Protein AF-A0A0Q9L4V5-F1 (afdb_monomer_lite)

Secondary structure (DSSP, 8-state):
--HHHHHHHHHHHHHHSS-EEEEEEESSHHHHHHHHHHHHHTT--EEEEEEE-----SS------EEEEEEEETTGGG---

pLDDT: mean 71.7, std 15.12, range [40.56, 91.12]

Radius of gyration: 17.01 Å; chains: 1; bounding box: 36×41×44 Å

Sequence (81 aa):
MGNIEQLIMNIIMFLFSKHRRLVFTAFNQSKYYDAVNKLKSHDISYRSRITSHDTGTVGSGRNDNSQYDIYVKKDVSRRRL

Structure (mmCIF, N/CA/C/O backbone):
data_AF-A0A0Q9L4V5-F1
#
_entry.id   AF-A0A0Q9L4V5-F1
#
loop_
_atom_site.group_PDB
_atom_site.id
_atom_site.type_symbol
_atom_site.label_atom_id
_atom_site.label_alt_id
_atom_site.label_comp_id
_atom_site.label_asym_id
_atom_site.label_entity_id
_atom_site.label_seq_id
_atom_site.pdbx_PDB_ins_code
_atom_site.Cartn_x
_atom_site.Cartn_y
_atom_site.Cartn_z
_atom_site.occupancy
_atom_site.B_iso_or_equiv
_atom_site.auth_seq_id
_atom_site.auth_comp_id
_atom_site.auth_asym_id
_atom_site.auth_atom_id
_atom_site.pdbx_PDB_model_num
ATOM 1 N N . MET A 1 1 ? -7.423 23.511 22.387 1.00 56.19 1 MET A N 1
ATOM 2 C CA . MET A 1 1 ? -7.392 22.152 21.802 1.00 56.19 1 MET A CA 1
ATOM 3 C C . MET A 1 1 ? -8.485 21.313 22.449 1.00 56.19 1 MET A C 1
ATOM 5 O O . MET A 1 1 ? -8.409 21.094 23.648 1.00 56.19 1 MET A O 1
ATOM 9 N N . GLY A 1 2 ? -9.525 20.922 21.709 1.00 69.12 2 GLY A N 1
ATOM 10 C CA . GLY A 1 2 ? -10.654 20.155 22.255 1.00 69.12 2 GLY A CA 1
ATOM 11 C C . GLY A 1 2 ? -10.373 18.651 22.342 1.00 69.12 2 GLY A C 1
ATOM 12 O O . GLY A 1 2 ? -9.632 18.111 21.524 1.00 69.12 2 GLY A O 1
ATOM 13 N N . ASN A 1 3 ? -11.009 17.971 23.301 1.00 78.00 3 ASN A N 1
ATOM 14 C CA . ASN A 1 3 ? -10.932 16.512 23.499 1.00 78.00 3 ASN A CA 1
ATOM 15 C C . ASN A 1 3 ? -11.270 15.689 22.238 1.00 78.00 3 ASN A C 1
ATOM 17 O O . ASN A 1 3 ? -10.799 14.566 22.085 1.00 78.00 3 ASN A O 1
ATOM 21 N N . ILE A 1 4 ? -12.055 16.252 21.317 1.00 82.81 4 ILE A N 1
ATOM 22 C CA . ILE A 1 4 ? -12.432 15.614 20.049 1.00 82.81 4 ILE A CA 1
ATOM 23 C C . ILE A 1 4 ? -11.218 15.443 19.125 1.00 82.81 4 ILE A C 1
ATOM 25 O O . ILE A 1 4 ? -11.035 14.371 18.559 1.00 82.81 4 ILE A O 1
ATOM 29 N N . GLU A 1 5 ? -10.338 16.443 19.039 1.00 82.62 5 GLU A N 1
ATOM 30 C CA . GLU A 1 5 ? -9.120 16.373 18.218 1.00 82.62 5 GLU A CA 1
ATOM 31 C C . GLU A 1 5 ? -8.176 15.268 18.717 1.00 82.62 5 GLU A C 1
ATOM 33 O O . GLU A 1 5 ? -7.570 14.546 17.925 1.00 82.62 5 GLU A O 1
ATOM 38 N N . GLN A 1 6 ? -8.092 15.084 20.040 1.00 80.19 6 GLN A N 1
ATOM 39 C CA . GLN A 1 6 ? -7.319 13.997 20.649 1.00 80.19 6 GLN A CA 1
ATOM 40 C C . GLN A 1 6 ? -7.945 12.628 20.394 1.00 80.19 6 GLN A C 1
ATOM 42 O O . GLN A 1 6 ? -7.225 11.671 20.117 1.00 80.19 6 GLN A O 1
ATOM 47 N N . LEU A 1 7 ? -9.275 12.524 20.452 1.00 80.56 7 LEU A N 1
ATOM 48 C CA . LEU A 1 7 ? -9.983 11.287 20.132 1.00 80.56 7 LEU A CA 1
ATOM 49 C C . LEU A 1 7 ? -9.741 10.886 18.669 1.00 80.56 7 LEU A C 1
ATOM 51 O O . LEU A 1 7 ? -9.406 9.736 18.390 1.00 80.56 7 LEU A O 1
ATOM 55 N N . ILE A 1 8 ? -9.839 11.850 17.750 1.00 79.00 8 ILE A N 1
ATOM 56 C CA . ILE A 1 8 ? -9.579 11.656 16.321 1.00 79.00 8 ILE A CA 1
ATOM 57 C C . ILE A 1 8 ? -8.123 11.229 16.101 1.00 79.00 8 ILE A C 1
ATOM 59 O O . ILE A 1 8 ? -7.878 10.213 15.452 1.00 79.00 8 ILE A O 1
ATOM 63 N N . MET A 1 9 ? -7.157 11.932 16.701 1.00 76.62 9 MET A N 1
ATOM 64 C CA . MET A 1 9 ? -5.735 11.573 16.642 1.00 76.62 9 MET A CA 1
ATOM 65 C C . MET A 1 9 ? -5.464 10.165 17.185 1.00 76.62 9 MET A C 1
ATOM 67 O O . MET A 1 9 ? -4.733 9.403 16.555 1.00 76.62 9 MET A O 1
ATOM 71 N N . ASN A 1 10 ? -6.090 9.774 18.296 1.00 73.94 10 ASN A N 1
ATOM 72 C CA . ASN A 1 10 ? -5.918 8.445 18.881 1.00 73.94 10 ASN A CA 1
ATOM 73 C C . ASN A 1 10 ? -6.530 7.338 18.016 1.00 73.94 10 ASN A C 1
ATOM 75 O O . ASN A 1 10 ? -5.908 6.290 17.853 1.00 73.94 10 ASN A O 1
ATOM 79 N N . ILE A 1 11 ? -7.702 7.561 17.415 1.00 69.50 11 ILE A N 1
ATOM 80 C CA . ILE A 1 11 ? -8.329 6.603 16.490 1.00 69.50 11 ILE A CA 1
ATOM 81 C C . ILE A 1 11 ? -7.481 6.449 15.225 1.00 69.50 11 ILE A C 1
ATOM 83 O O . ILE A 1 11 ? -7.232 5.330 14.779 1.00 69.50 11 ILE A O 1
ATOM 87 N N . ILE A 1 12 ? -6.979 7.556 14.674 1.00 65.94 12 ILE A N 1
ATOM 88 C CA . ILE A 1 12 ? -6.047 7.568 13.543 1.00 65.94 12 ILE A CA 1
ATOM 89 C C . ILE A 1 12 ? -4.787 6.783 13.919 1.00 65.94 12 ILE A C 1
ATOM 91 O O . ILE A 1 12 ? -4.421 5.828 13.236 1.00 65.94 12 ILE A O 1
ATOM 95 N N . MET A 1 13 ? -4.146 7.104 15.038 1.00 63.56 13 MET A N 1
ATOM 96 C CA . MET A 1 13 ? -2.916 6.447 15.475 1.00 63.56 13 MET A CA 1
ATOM 97 C C . MET A 1 13 ? -3.124 4.955 15.778 1.00 63.56 13 MET A C 1
ATOM 99 O O . MET A 1 13 ? -2.251 4.149 15.447 1.00 63.56 13 MET A O 1
ATOM 103 N N . PHE A 1 14 ? -4.285 4.570 16.320 1.00 63.16 14 PHE A N 1
ATOM 104 C CA . PHE A 1 14 ? -4.694 3.179 16.530 1.00 63.16 14 PHE A CA 1
ATOM 105 C C . PHE A 1 14 ? -4.891 2.447 15.202 1.00 63.16 14 PHE A C 1
ATOM 107 O O . PHE A 1 14 ? -4.278 1.405 14.974 1.00 63.16 14 PHE A O 1
ATOM 114 N N . LEU A 1 15 ? -5.658 3.031 14.277 1.00 59.78 15 LEU A N 1
ATOM 115 C CA . LEU A 1 15 ? -5.832 2.491 12.936 1.00 59.78 15 LEU A CA 1
ATOM 116 C C . LEU A 1 15 ? -4.465 2.330 12.263 1.00 59.78 15 LEU A C 1
ATOM 118 O O . LEU A 1 15 ? -4.182 1.274 11.713 1.00 59.78 15 LEU A O 1
ATOM 122 N N . PHE A 1 16 ? -3.585 3.324 12.294 1.00 59.75 16 PHE A N 1
ATOM 123 C CA . PHE A 1 16 ? -2.309 3.284 11.576 1.00 59.75 16 PHE A CA 1
ATOM 124 C C . PHE A 1 16 ? -1.190 2.504 12.287 1.00 59.75 16 PHE A C 1
ATOM 126 O O . PHE A 1 16 ? -0.140 2.278 11.662 1.00 59.75 16 PHE A O 1
ATOM 133 N N . SER A 1 17 ? -1.413 2.040 13.522 1.00 56.38 17 SER A N 1
ATOM 134 C CA . SER A 1 17 ? -0.415 1.354 14.343 1.00 56.38 17 SER A CA 1
ATOM 135 C C . SER A 1 17 ? -0.209 -0.116 13.963 1.00 56.38 17 SER A C 1
ATOM 137 O O . SER A 1 17 ? -0.946 -1.032 14.307 1.00 56.38 17 SER A O 1
ATOM 139 N N . LYS A 1 18 ? 0.950 -0.326 13.340 1.00 58.88 18 LYS A N 1
ATOM 140 C CA . LYS A 1 18 ? 1.961 -1.298 13.791 1.00 58.88 18 LYS A CA 1
ATOM 141 C C . LYS A 1 18 ? 1.970 -2.728 13.240 1.00 58.88 18 LYS A C 1
ATOM 143 O O . LYS A 1 18 ? 2.999 -3.376 13.395 1.00 58.88 18 LYS A O 1
ATOM 148 N N . HIS A 1 19 ? 0.991 -3.203 12.468 1.00 57.34 19 HIS A N 1
ATOM 149 C CA . HIS A 1 19 ? 1.148 -4.503 11.778 1.00 57.34 19 HIS A CA 1
ATOM 150 C C . HIS A 1 19 ? 0.744 -4.458 10.307 1.00 57.34 19 HIS A C 1
ATOM 152 O O . HIS A 1 19 ? -0.296 -4.989 9.926 1.00 57.34 19 HIS A O 1
ATOM 158 N N . ARG A 1 20 ? 1.586 -3.830 9.476 1.00 69.94 20 ARG A N 1
ATOM 159 C CA . ARG A 1 20 ? 1.429 -3.817 8.016 1.00 69.94 20 ARG A CA 1
ATOM 160 C C . ARG A 1 20 ? 2.266 -4.956 7.424 1.00 69.94 20 ARG A C 1
ATOM 162 O O . ARG A 1 20 ? 3.490 -4.869 7.414 1.00 69.94 20 ARG A O 1
ATOM 169 N N . ARG A 1 21 ? 1.627 -6.050 7.008 1.00 77.75 21 ARG A N 1
ATOM 170 C CA . ARG A 1 21 ? 2.298 -7.150 6.295 1.00 77.75 21 ARG A CA 1
ATOM 171 C C . ARG A 1 21 ? 2.359 -6.815 4.814 1.00 77.75 21 ARG A C 1
ATOM 173 O O . ARG A 1 21 ? 1.376 -6.309 4.282 1.00 77.75 21 ARG A O 1
ATOM 180 N N . LEU A 1 22 ? 3.491 -7.096 4.173 1.00 82.69 22 LEU A N 1
ATOM 181 C CA . LEU A 1 22 ? 3.596 -7.041 2.718 1.00 82.69 22 LEU A CA 1
ATOM 182 C C . LEU A 1 22 ? 2.644 -8.092 2.139 1.00 82.69 22 LEU A C 1
ATOM 184 O O . LEU A 1 22 ? 2.729 -9.259 2.518 1.00 82.69 22 LEU A O 1
ATOM 188 N N . VAL A 1 23 ? 1.720 -7.668 1.282 1.00 84.25 23 VAL A N 1
ATOM 189 C CA . VAL A 1 23 ? 0.749 -8.563 0.631 1.00 84.25 23 VAL A CA 1
ATOM 190 C C . VAL A 1 23 ? 0.965 -8.661 -0.871 1.00 84.25 23 VAL A C 1
ATOM 192 O O . VAL A 1 23 ? 0.556 -9.647 -1.474 1.00 84.25 23 VAL A O 1
ATOM 195 N N . PHE A 1 24 ? 1.590 -7.653 -1.480 1.00 84.25 24 PHE A N 1
ATOM 196 C CA . PHE A 1 24 ? 1.786 -7.612 -2.921 1.00 84.25 24 PHE A CA 1
ATOM 197 C C . PHE A 1 24 ? 2.967 -6.718 -3.285 1.00 84.25 24 PHE A C 1
ATOM 199 O O . PHE A 1 24 ? 3.131 -5.649 -2.701 1.00 84.25 24 PHE A O 1
ATOM 206 N N . THR A 1 25 ? 3.737 -7.140 -4.282 1.00 86.19 25 THR A N 1
ATOM 207 C CA . THR A 1 25 ? 4.790 -6.344 -4.912 1.00 86.19 25 THR A CA 1
ATOM 208 C C . THR A 1 25 ? 4.480 -6.253 -6.401 1.00 86.19 25 THR A C 1
ATOM 210 O O . THR A 1 25 ? 4.375 -7.273 -7.082 1.00 86.19 25 THR A O 1
ATOM 213 N N . ALA A 1 26 ? 4.313 -5.034 -6.908 1.00 86.12 26 ALA A N 1
ATOM 214 C CA . ALA A 1 26 ? 4.118 -4.751 -8.324 1.00 86.12 26 ALA A CA 1
ATOM 215 C C . ALA A 1 26 ? 5.411 -4.182 -8.919 1.00 86.12 26 ALA A C 1
ATOM 217 O O . ALA A 1 26 ? 6.045 -3.338 -8.303 1.00 86.12 26 ALA A O 1
ATOM 218 N N . PHE A 1 27 ? 5.774 -4.597 -10.129 1.00 82.94 27 PHE A N 1
ATOM 219 C CA . PHE A 1 27 ? 6.944 -4.071 -10.852 1.00 82.94 27 PHE A CA 1
ATOM 220 C C . PHE A 1 27 ? 6.556 -3.129 -11.995 1.00 82.94 27 PHE A C 1
ATOM 222 O O . PHE A 1 27 ? 7.354 -2.863 -12.880 1.00 82.94 27 PHE A O 1
ATOM 229 N N . ASN A 1 28 ? 5.293 -2.708 -12.038 1.00 81.00 28 ASN A N 1
ATOM 230 C CA . ASN A 1 28 ? 4.825 -1.699 -12.971 1.00 81.00 28 ASN A CA 1
ATOM 231 C C . ASN A 1 28 ? 3.665 -0.919 -12.350 1.00 81.00 28 ASN A C 1
ATOM 233 O O . ASN A 1 28 ? 2.943 -1.417 -11.472 1.00 81.00 28 ASN A O 1
ATOM 237 N N . GLN A 1 29 ? 3.472 0.301 -12.836 1.00 81.50 29 GLN A N 1
ATOM 238 C CA . GLN A 1 29 ? 2.461 1.202 -12.298 1.00 81.50 29 GLN A CA 1
ATOM 239 C C . GLN A 1 29 ? 1.026 0.682 -12.511 1.00 81.50 29 GLN A C 1
ATOM 241 O O . GLN A 1 29 ? 0.157 0.845 -11.653 1.00 81.50 29 GLN A O 1
ATOM 246 N N . SER A 1 30 ? 0.768 0.008 -13.635 1.00 86.25 30 SER A N 1
ATOM 247 C CA . SER A 1 30 ? -0.560 -0.520 -13.976 1.00 86.25 30 SER A CA 1
ATOM 248 C C . SER A 1 30 ? -1.041 -1.593 -12.985 1.00 86.25 30 SER A C 1
ATOM 250 O O . SER A 1 30 ? -2.146 -1.492 -12.450 1.00 86.25 30 SER A O 1
ATOM 252 N N . LYS A 1 31 ? -0.191 -2.576 -12.651 1.00 84.69 31 LYS A N 1
ATOM 253 C CA . LYS A 1 31 ? -0.497 -3.634 -11.669 1.00 84.69 31 LYS A CA 1
ATOM 254 C C . LYS A 1 31 ? -0.647 -3.071 -10.261 1.00 84.69 31 LYS A C 1
ATOM 256 O O . LYS A 1 31 ? -1.445 -3.588 -9.483 1.00 84.69 31 LYS A O 1
ATOM 261 N N . TYR A 1 32 ? 0.097 -2.015 -9.933 1.00 86.44 32 TYR A N 1
ATOM 262 C CA . TYR A 1 32 ? -0.086 -1.299 -8.676 1.00 86.44 32 TYR A CA 1
ATOM 263 C C . TYR A 1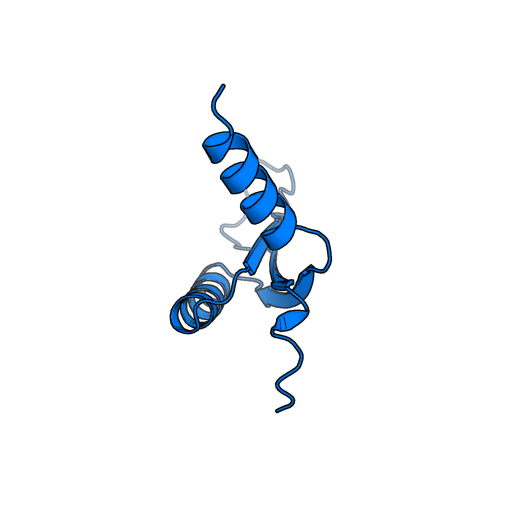 32 ? -1.498 -0.706 -8.569 1.00 86.44 32 TYR A C 1
ATOM 265 O O . TYR A 1 32 ? -2.175 -0.934 -7.566 1.00 86.44 32 TYR A O 1
ATOM 273 N N . TYR A 1 33 ? -1.968 0.005 -9.601 1.00 88.81 33 TYR A N 1
ATOM 274 C CA . TYR A 1 33 ? -3.309 0.594 -9.585 1.00 88.81 33 TYR A CA 1
ATOM 275 C C . TYR A 1 33 ? -4.423 -0.454 -9.549 1.00 88.81 33 TYR A C 1
ATOM 277 O O . TYR A 1 33 ? -5.389 -0.259 -8.816 1.00 88.81 33 TYR A O 1
ATOM 285 N N . ASP A 1 34 ? -4.281 -1.578 -10.256 1.00 91.12 34 ASP A N 1
ATOM 286 C CA . ASP A 1 34 ? -5.252 -2.680 -10.176 1.00 91.12 34 ASP A CA 1
ATOM 287 C C . ASP A 1 34 ? -5.349 -3.254 -8.749 1.00 91.12 34 ASP A C 1
ATOM 289 O O . ASP A 1 34 ? -6.439 -3.378 -8.184 1.00 91.12 34 ASP A O 1
ATOM 293 N N . ALA A 1 35 ? -4.205 -3.521 -8.109 1.00 88.00 35 ALA A N 1
ATOM 294 C CA . ALA A 1 35 ? -4.168 -4.013 -6.734 1.00 88.00 35 ALA A CA 1
ATOM 295 C C . ALA A 1 35 ? -4.758 -3.000 -5.736 1.00 88.00 35 ALA A C 1
ATOM 297 O O . ALA A 1 35 ? -5.535 -3.367 -4.853 1.00 88.00 35 ALA A O 1
ATOM 298 N N . VAL A 1 36 ? -4.438 -1.714 -5.893 1.00 88.44 36 VAL A N 1
ATOM 299 C CA . VAL A 1 36 ? -4.997 -0.635 -5.068 1.00 88.44 36 VAL A CA 1
ATOM 300 C C . VAL A 1 36 ? -6.506 -0.499 -5.255 1.00 88.44 36 VAL A C 1
ATOM 302 O O . VAL A 1 36 ? -7.218 -0.325 -4.267 1.00 88.44 36 VAL A O 1
ATOM 305 N N . ASN A 1 37 ? -7.007 -0.592 -6.486 1.00 90.50 37 ASN A N 1
ATOM 306 C CA . ASN A 1 37 ? -8.439 -0.492 -6.760 1.00 90.50 37 ASN A CA 1
ATOM 307 C C . ASN A 1 37 ? -9.219 -1.616 -6.074 1.00 90.50 37 ASN A C 1
ATOM 309 O O . ASN A 1 37 ? -10.246 -1.343 -5.458 1.00 90.50 37 ASN A O 1
ATOM 313 N N . LYS A 1 38 ? -8.688 -2.845 -6.078 1.00 88.69 38 LYS A N 1
ATOM 314 C CA . LYS A 1 38 ? -9.269 -3.980 -5.340 1.00 88.69 38 LYS A CA 1
ATOM 315 C C . LYS A 1 38 ? -9.257 -3.756 -3.828 1.00 88.69 38 LYS A C 1
ATOM 317 O O . LYS A 1 38 ? -10.232 -4.038 -3.143 1.00 88.69 38 LYS A O 1
ATOM 322 N N . LEU A 1 39 ? -8.170 -3.218 -3.278 1.00 86.69 39 LEU A N 1
ATOM 323 C CA . LEU A 1 39 ? -8.111 -2.915 -1.843 1.00 86.69 39 LEU A CA 1
ATOM 324 C C . LEU A 1 39 ? -9.127 -1.834 -1.457 1.00 86.69 39 LEU A C 1
ATOM 326 O O . LEU A 1 39 ? -9.816 -1.979 -0.451 1.00 86.69 39 LEU A O 1
ATOM 330 N N . LYS A 1 40 ? -9.273 -0.797 -2.289 1.00 85.06 40 LYS A N 1
ATOM 331 C CA . LYS A 1 40 ? -10.271 0.262 -2.096 1.00 85.06 40 LYS A CA 1
ATOM 332 C C . LYS A 1 40 ? -11.703 -0.255 -2.205 1.00 85.06 40 LYS A C 1
ATOM 334 O O . LYS A 1 40 ? -12.524 0.129 -1.382 1.00 85.06 40 LYS A O 1
ATOM 339 N N . SER A 1 41 ? -12.007 -1.145 -3.155 1.00 89.19 41 SER A N 1
ATOM 340 C CA . SER A 1 41 ? -13.359 -1.715 -3.293 1.00 89.19 41 SER A CA 1
ATOM 341 C C . SER A 1 41 ? -13.787 -2.554 -2.088 1.00 89.19 41 SER A C 1
ATOM 343 O O . SER A 1 41 ? -14.976 -2.779 -1.889 1.00 89.19 41 SER A O 1
ATOM 345 N N . HIS A 1 42 ? -12.829 -3.018 -1.284 1.00 83.25 42 HIS A N 1
ATOM 346 C CA . HIS A 1 42 ? -13.068 -3.778 -0.059 1.00 83.25 42 HIS A CA 1
ATOM 347 C C . HIS A 1 42 ? -12.870 -2.955 1.229 1.00 83.25 42 HIS A C 1
ATOM 349 O O . HIS A 1 42 ? -12.837 -3.543 2.307 1.00 83.25 42 HIS A O 1
ATOM 355 N N . ASP A 1 43 ? -12.712 -1.628 1.129 1.00 81.50 43 ASP A N 1
ATOM 356 C CA . ASP A 1 43 ? -12.416 -0.721 2.255 1.00 81.50 43 ASP A CA 1
ATOM 357 C C . ASP A 1 43 ? -11.166 -1.132 3.070 1.00 81.50 43 ASP A C 1
ATOM 359 O O . ASP A 1 43 ? -11.029 -0.906 4.273 1.00 81.50 43 ASP A O 1
ATOM 363 N N . ILE A 1 44 ? -10.200 -1.777 2.407 1.00 82.19 44 ILE A N 1
ATOM 364 C CA . ILE A 1 44 ? -8.994 -2.287 3.056 1.00 82.19 44 ILE A CA 1
ATOM 365 C C . ILE A 1 44 ? -7.952 -1.175 3.137 1.00 82.19 44 ILE A C 1
ATOM 367 O O . ILE A 1 44 ? -7.377 -0.741 2.138 1.00 82.19 44 ILE A O 1
ATOM 371 N N . SER A 1 45 ? -7.627 -0.768 4.362 1.00 81.31 45 SER A N 1
ATOM 372 C CA . SER A 1 45 ? -6.539 0.175 4.622 1.00 81.31 45 SER A CA 1
ATOM 373 C C . SER A 1 45 ? -5.179 -0.420 4.232 1.00 81.31 45 SER A C 1
ATOM 375 O O . SER A 1 45 ? -4.735 -1.429 4.794 1.00 81.31 45 SER A O 1
ATOM 377 N N . TYR A 1 46 ? -4.492 0.245 3.301 1.00 83.00 46 TYR A N 1
ATOM 378 C CA . TYR A 1 46 ? -3.191 -0.167 2.777 1.00 83.00 46 TYR A CA 1
ATOM 379 C C . TYR A 1 46 ? -2.144 0.955 2.868 1.00 83.00 46 TYR A C 1
ATOM 381 O O . TYR A 1 46 ? -2.458 2.132 3.043 1.00 83.00 46 TYR A O 1
ATOM 389 N N . ARG A 1 47 ? -0.868 0.580 2.759 1.00 84.19 47 ARG A N 1
ATOM 390 C CA . ARG A 1 47 ? 0.276 1.482 2.583 1.00 84.19 47 ARG A CA 1
ATOM 391 C C . ARG A 1 47 ? 1.036 1.051 1.347 1.00 84.19 47 ARG A C 1
ATOM 393 O O . ARG A 1 47 ? 1.368 -0.124 1.249 1.00 84.19 47 ARG A O 1
ATOM 400 N N . SER A 1 48 ? 1.370 1.982 0.471 1.00 82.56 48 SER A N 1
ATOM 401 C CA . SER A 1 48 ? 2.314 1.733 -0.611 1.00 82.56 48 SER A CA 1
ATOM 402 C C . SER A 1 48 ? 3.706 2.254 -0.253 1.00 82.56 48 SER A C 1
ATOM 404 O O . SER A 1 48 ? 3.853 3.271 0.430 1.00 82.56 48 SER A O 1
ATOM 406 N N . ARG A 1 49 ? 4.735 1.529 -0.685 1.00 82.81 49 ARG A N 1
ATOM 407 C CA . ARG A 1 49 ? 6.122 1.986 -0.742 1.00 82.81 49 ARG A CA 1
ATOM 408 C C . ARG A 1 49 ? 6.563 1.860 -2.190 1.00 82.81 49 ARG A C 1
ATOM 410 O O . ARG A 1 49 ? 6.434 0.789 -2.771 1.00 82.81 49 ARG A O 1
ATOM 417 N N . ILE A 1 50 ? 7.050 2.956 -2.753 1.00 82.25 50 ILE A N 1
ATOM 418 C CA . ILE A 1 50 ? 7.565 2.992 -4.118 1.00 82.25 50 ILE A CA 1
ATOM 419 C C . ILE A 1 50 ? 9.080 3.063 -4.005 1.00 82.25 50 ILE A C 1
ATOM 421 O O . ILE A 1 50 ? 9.610 3.975 -3.370 1.00 82.25 50 ILE A O 1
ATOM 425 N N . THR A 1 51 ? 9.755 2.075 -4.571 1.00 80.06 51 THR A N 1
ATOM 426 C CA . THR A 1 51 ? 11.206 2.041 -4.6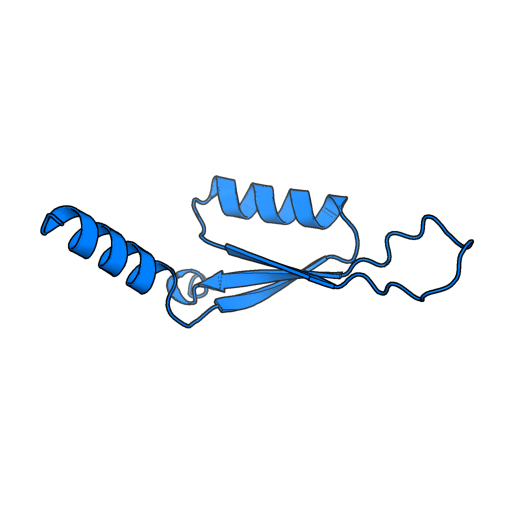99 1.00 80.06 51 THR A CA 1
ATOM 427 C C . THR A 1 51 ? 11.514 2.179 -6.178 1.00 80.06 51 THR A C 1
ATOM 429 O O . THR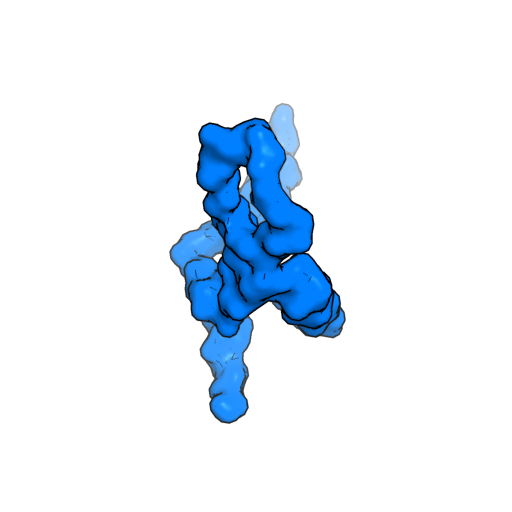 A 1 51 ? 11.392 1.221 -6.938 1.00 80.06 51 THR A O 1
ATOM 432 N N . SER A 1 52 ? 11.876 3.388 -6.590 1.00 69.00 52 SER A N 1
ATOM 433 C CA . SER A 1 52 ? 12.415 3.634 -7.922 1.00 69.00 52 SER A CA 1
ATOM 434 C C . SER A 1 52 ? 13.931 3.526 -7.825 1.00 69.00 52 SER A C 1
ATOM 436 O O . SER A 1 52 ? 14.550 4.210 -7.009 1.00 69.00 52 SER A O 1
ATOM 438 N N . HIS A 1 53 ? 14.531 2.634 -8.612 1.00 61.34 53 HIS A N 1
ATOM 439 C CA . HIS A 1 53 ? 15.976 2.655 -8.806 1.00 61.34 53 HIS A CA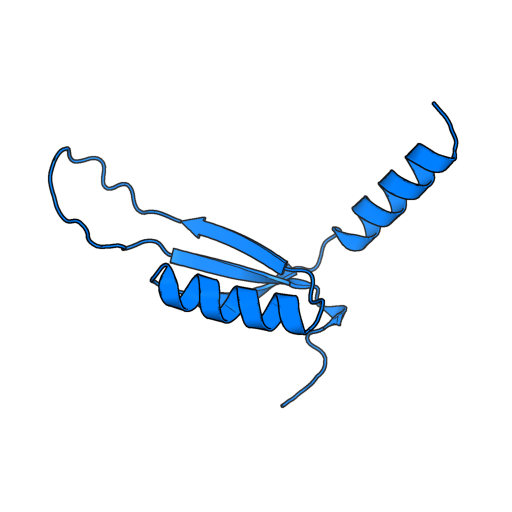 1
ATOM 440 C C . HIS A 1 53 ? 16.287 3.854 -9.702 1.00 61.34 53 HIS A C 1
ATOM 442 O O . HIS A 1 53 ? 16.228 3.752 -10.924 1.00 61.34 53 HIS A O 1
ATOM 448 N N . ASP A 1 54 ? 16.568 5.003 -9.092 1.00 54.03 54 ASP A N 1
ATOM 449 C CA . ASP A 1 54 ? 17.187 6.118 -9.800 1.00 54.03 54 ASP A CA 1
ATOM 450 C C . ASP A 1 54 ? 18.665 5.759 -9.984 1.00 54.03 54 ASP A C 1
ATOM 452 O O . ASP A 1 54 ? 19.532 6.071 -9.166 1.00 54.03 54 ASP A O 1
ATOM 456 N N . THR A 1 55 ? 18.953 4.948 -11.002 1.00 51.09 55 THR A N 1
ATOM 457 C CA . THR A 1 55 ? 20.327 4.753 -11.455 1.00 51.09 55 THR A CA 1
ATOM 458 C C . THR A 1 55 ? 20.740 6.079 -12.075 1.00 51.09 55 THR A C 1
ATOM 460 O O . THR A 1 55 ? 20.402 6.327 -13.227 1.00 51.09 55 THR A O 1
ATOM 463 N N . GLY A 1 56 ? 21.373 6.943 -11.273 1.00 46.22 56 GLY A N 1
ATOM 464 C CA . GLY A 1 56 ? 21.719 8.335 -11.574 1.00 46.22 56 GLY A CA 1
ATOM 465 C C . GLY A 1 56 ? 22.559 8.523 -12.836 1.00 46.22 56 GLY A C 1
ATOM 466 O O . GLY A 1 56 ? 23.742 8.847 -12.783 1.00 46.22 56 GLY A O 1
ATOM 467 N N . THR A 1 57 ? 21.950 8.330 -13.995 1.00 44.94 57 THR A N 1
ATOM 468 C CA . THR A 1 57 ? 22.561 8.524 -15.298 1.00 44.94 57 THR A CA 1
ATOM 469 C C . THR A 1 57 ? 21.544 9.244 -16.157 1.00 44.94 57 THR A C 1
ATOM 471 O O . THR A 1 57 ? 20.504 8.712 -16.541 1.00 44.94 57 THR A O 1
ATOM 474 N N . VAL A 1 58 ? 21.856 10.511 -16.408 1.00 50.25 58 VAL A N 1
ATOM 475 C CA . VAL A 1 58 ? 21.162 11.383 -17.344 1.00 50.25 58 VAL A CA 1
ATOM 476 C C . VAL A 1 58 ? 21.127 10.667 -18.697 1.00 50.25 58 VAL A C 1
ATOM 478 O O . VAL A 1 58 ? 22.129 10.609 -19.401 1.00 50.25 58 VAL A O 1
ATOM 481 N N . GLY A 1 59 ? 19.985 10.067 -19.029 1.00 50.38 59 GLY A N 1
ATOM 482 C CA . GLY A 1 59 ? 19.758 9.405 -20.312 1.00 50.38 59 GLY A CA 1
ATOM 483 C C . GLY A 1 59 ? 19.943 7.886 -20.311 1.00 50.38 59 GLY A C 1
ATOM 484 O O . GLY A 1 59 ? 20.909 7.372 -20.862 1.00 50.38 59 GLY A O 1
ATOM 485 N N . SER A 1 60 ? 18.954 7.139 -19.823 1.00 42.91 60 SER A N 1
ATOM 486 C CA . SER A 1 60 ? 18.594 5.863 -20.455 1.00 42.91 60 SER A CA 1
ATOM 487 C C . SER A 1 60 ? 17.289 5.299 -19.917 1.00 42.91 60 SER A C 1
ATOM 489 O O . SER A 1 60 ? 17.159 5.027 -18.734 1.00 42.91 60 SER A O 1
ATOM 491 N N . GLY A 1 61 ? 16.358 5.054 -20.837 1.00 44.91 61 GLY A N 1
ATOM 492 C CA . GLY A 1 61 ? 15.296 4.073 -20.661 1.00 44.91 61 GLY A CA 1
ATOM 493 C C . GLY A 1 61 ? 14.099 4.543 -19.846 1.00 44.91 61 GLY A C 1
ATOM 494 O O . GLY A 1 61 ? 14.121 4.575 -18.624 1.00 44.91 61 GLY A O 1
ATOM 495 N N . ARG A 1 62 ? 12.979 4.751 -20.541 1.00 49.53 62 ARG A N 1
ATOM 496 C CA . ARG A 1 62 ? 11.609 4.726 -20.000 1.00 49.53 62 ARG A CA 1
ATOM 497 C C . ARG A 1 62 ? 11.240 3.325 -19.481 1.00 49.53 62 ARG A C 1
ATOM 499 O O . ARG A 1 62 ? 10.192 2.794 -19.835 1.00 49.53 62 ARG A O 1
ATOM 506 N N . ASN A 1 63 ? 12.130 2.672 -18.745 1.00 51.41 63 ASN A N 1
ATOM 507 C CA . ASN A 1 63 ? 11.847 1.381 -18.160 1.00 51.41 63 ASN A CA 1
ATOM 508 C C . ASN A 1 63 ? 11.305 1.665 -16.766 1.00 51.41 63 ASN A C 1
ATOM 510 O O . ASN A 1 63 ? 12.044 2.129 -15.901 1.00 51.41 63 ASN A O 1
ATOM 514 N N . ASP A 1 64 ? 10.000 1.465 -16.597 1.00 58.69 64 ASP A N 1
ATOM 515 C CA . ASP A 1 64 ? 9.266 1.586 -15.336 1.00 58.69 64 ASP A CA 1
ATOM 516 C C . ASP A 1 64 ? 9.740 0.491 -14.366 1.00 58.69 64 ASP A C 1
ATOM 518 O O . ASP A 1 64 ? 9.001 -0.411 -13.992 1.00 58.69 64 ASP A O 1
ATOM 522 N N . ASN A 1 65 ? 11.019 0.534 -13.989 1.00 64.94 65 ASN A N 1
ATOM 523 C CA . ASN A 1 65 ? 11.668 -0.386 -13.065 1.00 64.94 65 ASN A CA 1
ATOM 524 C C . ASN A 1 65 ? 11.381 0.044 -11.616 1.00 64.94 65 ASN A C 1
ATOM 526 O O . ASN A 1 65 ? 12.242 -0.006 -10.735 1.00 64.94 65 ASN A O 1
ATOM 530 N N . SER A 1 66 ? 10.169 0.557 -11.401 1.00 74.38 66 SER A N 1
ATOM 531 C CA . SER A 1 66 ? 9.667 0.985 -10.109 1.00 74.38 66 SER A CA 1
ATOM 532 C C . SER A 1 66 ? 9.021 -0.213 -9.431 1.00 74.38 66 SER A C 1
ATOM 534 O O . SER A 1 66 ? 8.095 -0.836 -9.953 1.00 74.38 66 SER A O 1
ATOM 536 N N . GLN A 1 67 ? 9.504 -0.530 -8.237 1.00 83.44 67 GLN A N 1
ATOM 537 C CA . GLN A 1 67 ? 8.897 -1.537 -7.385 1.00 83.44 67 GLN A CA 1
ATOM 538 C C . GLN A 1 67 ? 7.869 -0.874 -6.463 1.00 83.44 67 GLN A C 1
ATOM 540 O O . GLN A 1 67 ? 8.184 0.054 -5.719 1.00 83.44 67 GLN A O 1
ATOM 545 N N . TYR A 1 68 ? 6.641 -1.373 -6.492 1.00 84.69 68 TYR A N 1
ATOM 546 C CA . TYR A 1 68 ? 5.511 -0.930 -5.689 1.00 84.69 68 TYR A CA 1
ATOM 547 C C . TYR A 1 68 ? 5.161 -2.009 -4.668 1.00 84.69 68 TYR A C 1
ATOM 549 O O . TYR A 1 68 ? 4.470 -2.978 -4.979 1.00 84.69 68 TYR A O 1
ATOM 557 N N . ASP A 1 69 ? 5.602 -1.831 -3.432 1.00 87.00 69 ASP A N 1
ATOM 558 C CA . ASP A 1 69 ? 5.288 -2.733 -2.331 1.00 87.00 69 ASP A CA 1
ATOM 559 C C . ASP A 1 69 ? 4.023 -2.261 -1.608 1.00 87.00 69 ASP A C 1
ATOM 561 O O . ASP A 1 69 ? 3.936 -1.119 -1.147 1.00 87.00 69 ASP A O 1
ATOM 565 N N . ILE A 1 70 ? 3.033 -3.141 -1.487 1.00 86.81 70 ILE A N 1
ATOM 566 C CA . ILE A 1 70 ? 1.751 -2.869 -0.838 1.00 86.81 70 ILE A CA 1
ATOM 567 C C . ILE A 1 70 ? 1.671 -3.640 0.474 1.00 86.81 70 ILE A C 1
ATOM 569 O O . ILE A 1 70 ? 1.744 -4.870 0.510 1.00 86.81 70 ILE A O 1
ATOM 573 N N . TYR A 1 71 ? 1.455 -2.907 1.562 1.00 85.88 71 TYR A N 1
ATOM 574 C CA . TYR A 1 71 ? 1.304 -3.456 2.898 1.00 85.88 71 TYR A CA 1
ATOM 575 C C . TYR A 1 71 ? -0.119 -3.260 3.417 1.00 85.88 71 TYR A C 1
ATOM 577 O O . TYR A 1 71 ? -0.648 -2.150 3.369 1.00 85.88 71 TYR A O 1
ATOM 585 N N . VAL A 1 72 ? -0.710 -4.307 3.989 1.00 82.19 72 VAL A N 1
ATOM 586 C CA . VAL A 1 72 ? -2.072 -4.297 4.551 1.00 82.19 72 VAL A CA 1
ATOM 587 C C . VAL A 1 72 ? -2.030 -4.611 6.043 1.00 82.19 72 VAL A C 1
ATOM 589 O O . VAL A 1 72 ? -1.137 -5.316 6.523 1.00 82.19 72 VAL A O 1
ATOM 592 N N . LYS A 1 73 ? -2.981 -4.060 6.807 1.00 77.12 73 LYS A N 1
ATOM 593 C CA . LYS A 1 73 ? -3.107 -4.344 8.242 1.00 77.12 73 LYS A CA 1
ATOM 594 C C . LYS A 1 73 ? -3.476 -5.809 8.481 1.00 77.12 73 LYS A C 1
ATOM 596 O O . LYS A 1 73 ? -4.379 -6.347 7.846 1.00 77.12 73 LYS A O 1
ATOM 601 N N . LYS A 1 74 ? -2.805 -6.429 9.454 1.00 63.25 74 LYS A N 1
ATOM 602 C CA . LYS A 1 74 ? -2.954 -7.847 9.830 1.00 63.25 74 LYS A CA 1
ATOM 603 C C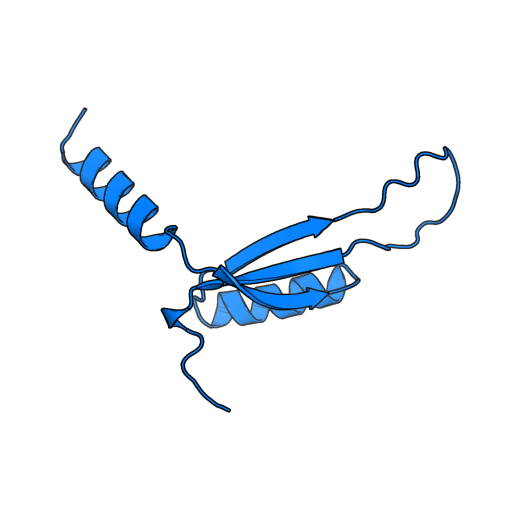 . LYS A 1 74 ? -4.398 -8.281 10.123 1.00 63.25 74 LYS A C 1
ATOM 605 O O . LYS A 1 74 ? -4.689 -9.463 9.961 1.00 63.25 74 LYS A O 1
ATOM 610 N N . ASP A 1 75 ? -5.283 -7.362 10.508 1.00 60.44 75 ASP A N 1
ATOM 611 C CA . ASP A 1 75 ? -6.688 -7.673 10.803 1.00 60.44 75 ASP A CA 1
ATOM 612 C C . ASP A 1 75 ? -7.435 -8.270 9.594 1.00 60.44 75 ASP A C 1
ATOM 614 O O . ASP A 1 75 ? -8.265 -9.161 9.741 1.00 60.44 75 ASP A O 1
ATOM 618 N N . VAL A 1 76 ? -7.035 -7.896 8.373 1.00 52.47 76 VAL A N 1
ATOM 619 C CA . VAL A 1 76 ? -7.647 -8.385 7.124 1.00 52.47 76 VAL A CA 1
ATOM 620 C C . VAL A 1 76 ? -6.979 -9.668 6.599 1.00 52.47 76 VAL A C 1
ATOM 622 O O . VAL A 1 76 ? -7.581 -10.423 5.840 1.00 52.47 76 VAL A O 1
ATOM 625 N N . SER A 1 77 ? -5.763 -10.002 7.047 1.00 48.94 77 SER A N 1
ATOM 626 C CA . SER A 1 77 ? -5.017 -11.182 6.567 1.00 48.94 77 SER A CA 1
ATOM 627 C C . SER A 1 77 ? -5.525 -12.529 7.120 1.00 48.94 77 SER A C 1
ATOM 629 O O . SER A 1 77 ? -4.864 -13.548 6.929 1.00 48.94 77 SER A O 1
ATOM 631 N N . ARG A 1 78 ? -6.665 -12.557 7.830 1.00 46.25 78 ARG A N 1
ATOM 632 C CA . ARG A 1 78 ? -7.294 -13.780 8.371 1.00 46.25 78 ARG A CA 1
ATOM 633 C C . ARG A 1 78 ? -8.441 -14.347 7.527 1.00 46.25 78 ARG A C 1
ATOM 635 O O . ARG A 1 78 ? -9.103 -15.272 7.986 1.00 46.25 78 ARG A O 1
ATOM 642 N N . ARG A 1 79 ? -8.667 -13.887 6.296 1.00 46.84 79 ARG A N 1
ATOM 643 C CA . ARG A 1 79 ? -9.451 -14.679 5.335 1.00 46.84 79 ARG A CA 1
ATOM 644 C C . ARG A 1 79 ? -8.492 -15.538 4.519 1.00 46.84 79 ARG A C 1
ATOM 646 O O . ARG A 1 79 ? -7.934 -15.083 3.530 1.00 46.84 79 ARG A O 1
ATOM 653 N N . ARG A 1 80 ? -8.252 -16.756 5.022 1.00 40.78 80 ARG A N 1
ATOM 654 C CA . ARG A 1 80 ? -7.687 -17.862 4.240 1.00 40.78 80 ARG A CA 1
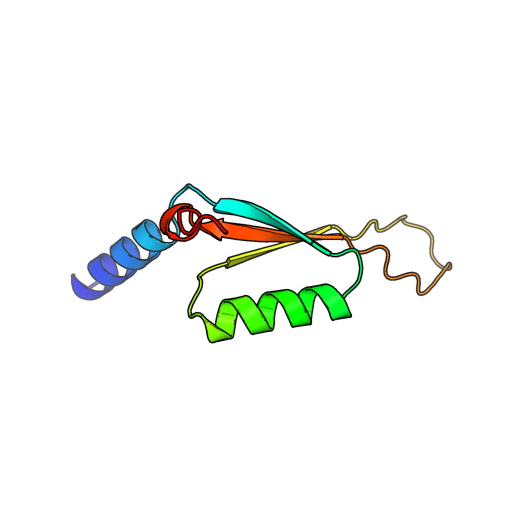ATOM 655 C C . ARG A 1 80 ? -8.564 -18.040 2.996 1.00 40.78 80 ARG A C 1
ATOM 657 O O . ARG A 1 80 ? -9.762 -18.270 3.149 1.00 40.78 80 ARG A O 1
ATOM 664 N N . LEU A 1 81 ? -7.966 -17.893 1.821 1.00 40.56 81 LEU A N 1
ATOM 665 C CA . LEU A 1 81 ? -8.354 -18.631 0.624 1.00 40.56 81 LEU A CA 1
ATOM 666 C C . LEU A 1 81 ? -7.359 -19.781 0.492 1.00 40.56 81 LEU A C 1
ATOM 668 O O . LEU A 1 81 ? -6.163 -19.525 0.775 1.00 40.56 81 LEU A O 1
#

Foldseek 3Di:
DDPVVVVVVVVVCVVPDDAWDFDDKDQAPVVVVVVVVVCVVVVWDKDWDKDDPCPPDDDDDPRSRIIITITTHPVPVPPDD